Protein AF-A0A929M304-F1 (afdb_monomer_lite)

Radius of gyration: 11.6 Å; chains: 1; bounding box: 31×20×28 Å

Secondary structure 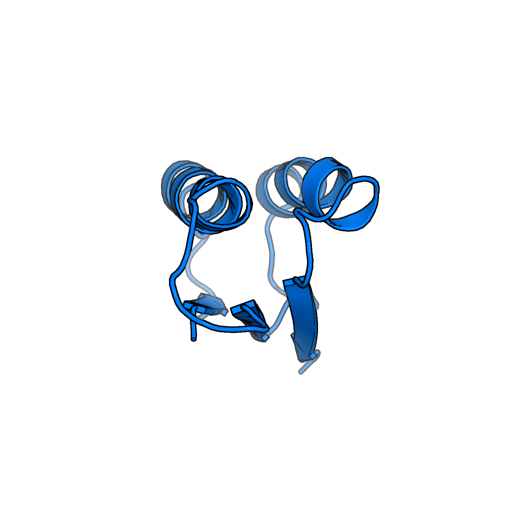(DSSP, 8-state):
-EEEE--SS---HHHHHHHHHGGGS--SSS-EEEEEE-GGG--HHHHHHHHHHHHSPPTTEEEEE---

Structure (mmCIF, N/CA/C/O backbone):
data_AF-A0A929M304-F1
#
_entry.id   AF-A0A929M304-F1
#
loop_
_atom_site.group_PDB
_atom_site.id
_atom_site.type_symbol
_atom_site.label_atom_id
_atom_site.label_alt_id
_atom_site.label_comp_id
_atom_site.label_asym_id
_atom_site.label_entity_id
_atom_site.label_seq_id
_atom_site.pdbx_PDB_ins_code
_atom_site.Cartn_x
_atom_site.Cartn_y
_atom_site.Cartn_z
_atom_site.occupancy
_atom_site.B_iso_or_equiv
_atom_site.auth_seq_id
_atom_site.auth_comp_id
_atom_site.auth_asym_id
_atom_site.auth_atom_id
_atom_site.pdbx_PDB_model_num
ATOM 1 N N . MET A 1 1 ? 7.413 -9.655 -3.589 1.00 82.50 1 MET A N 1
ATOM 2 C CA . MET A 1 1 ? 6.018 -9.217 -3.380 1.00 82.50 1 MET A CA 1
ATOM 3 C C . MET A 1 1 ? 5.849 -8.932 -1.901 1.00 82.50 1 MET A C 1
ATOM 5 O O . MET A 1 1 ? 6.322 -9.734 -1.106 1.00 82.50 1 MET A O 1
ATOM 9 N N . TYR A 1 2 ? 5.246 -7.799 -1.551 1.00 89.81 2 TYR A N 1
ATOM 10 C CA . TYR A 1 2 ? 4.935 -7.424 -0.172 1.00 89.81 2 TYR A CA 1
ATOM 11 C C . TYR A 1 2 ? 3.426 -7.519 0.041 1.00 89.81 2 TYR A C 1
ATOM 13 O O . TYR A 1 2 ? 2.669 -6.986 -0.767 1.00 89.81 2 TYR A O 1
ATOM 21 N N . THR A 1 3 ? 2.998 -8.151 1.133 1.00 89.50 3 THR A N 1
ATOM 22 C CA . THR A 1 3 ? 1.576 -8.307 1.468 1.00 89.50 3 THR A CA 1
ATOM 23 C C . THR A 1 3 ? 1.290 -7.717 2.844 1.00 89.50 3 THR A C 1
ATOM 25 O O . THR A 1 3 ? 2.021 -7.976 3.799 1.00 89.50 3 THR A O 1
ATOM 28 N N . LEU A 1 4 ? 0.219 -6.933 2.948 1.00 87.62 4 LEU A N 1
ATOM 29 C CA . LEU A 1 4 ? -0.284 -6.352 4.185 1.00 87.62 4 LEU A CA 1
ATOM 30 C C . LEU A 1 4 ? -1.708 -6.867 4.435 1.00 87.62 4 LEU A C 1
ATOM 32 O O . LEU A 1 4 ? -2.672 -6.334 3.899 1.00 87.62 4 LEU A O 1
ATOM 36 N N . GLU A 1 5 ? -1.833 -7.898 5.270 1.00 82.75 5 GLU A N 1
ATOM 37 C CA . GLU A 1 5 ? -3.119 -8.535 5.602 1.00 82.75 5 GLU A CA 1
ATOM 38 C C . GLU A 1 5 ? -3.798 -7.927 6.822 1.00 82.75 5 GLU A C 1
ATOM 40 O O . GLU A 1 5 ? -3.224 -7.962 7.903 1.00 82.75 5 GLU A O 1
ATOM 45 N N . ASN A 1 6 ? -4.997 -7.367 6.691 1.00 75.56 6 ASN A N 1
ATOM 46 C CA . ASN A 1 6 ? -5.739 -6.880 7.849 1.00 75.56 6 ASN A CA 1
ATOM 47 C C . ASN A 1 6 ? -6.776 -7.918 8.313 1.00 75.56 6 ASN A C 1
ATOM 49 O O . ASN A 1 6 ? -7.839 -8.059 7.704 1.00 75.5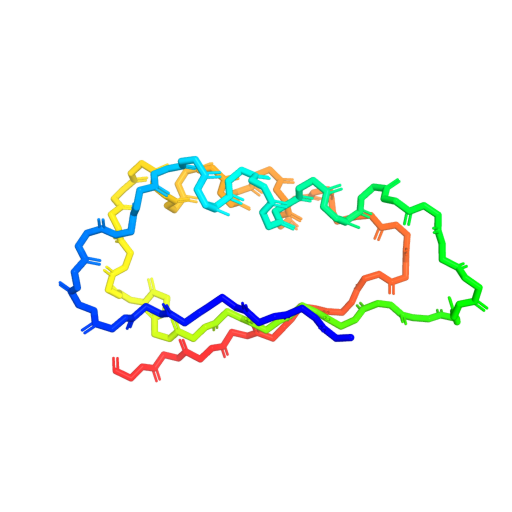6 6 ASN A O 1
ATOM 53 N N . SER A 1 7 ? -6.441 -8.661 9.372 1.00 68.12 7 SER A N 1
ATOM 54 C CA . SER A 1 7 ? -7.244 -9.752 9.948 1.00 68.12 7 SER A CA 1
ATOM 55 C C . SER A 1 7 ? -8.306 -9.293 10.960 1.00 68.12 7 SER A C 1
ATOM 57 O O . SER A 1 7 ? -8.992 -10.133 11.535 1.00 68.12 7 SER A O 1
ATOM 59 N N . GLY A 1 8 ? -8.475 -7.982 11.176 1.00 60.53 8 GLY A N 1
ATOM 60 C CA . GLY A 1 8 ? -9.475 -7.424 12.099 1.00 60.53 8 GLY A CA 1
ATOM 61 C C . GLY A 1 8 ? -8.942 -7.095 13.497 1.00 60.53 8 GLY A C 1
ATOM 62 O O . GLY A 1 8 ? -9.614 -6.400 14.255 1.00 60.53 8 GLY A O 1
ATOM 63 N N . GLU A 1 9 ? -7.714 -7.500 13.827 1.00 57.81 9 GLU A N 1
ATOM 64 C CA . GLU A 1 9 ? -6.974 -6.887 14.930 1.00 57.81 9 GLU A CA 1
ATOM 65 C C . GLU A 1 9 ? -6.398 -5.556 14.448 1.00 57.81 9 GLU A C 1
ATOM 67 O O . GLU A 1 9 ? -5.783 -5.500 13.383 1.00 57.81 9 GLU A O 1
ATOM 72 N N . ASN A 1 10 ? -6.613 -4.477 15.213 1.00 60.09 10 ASN A N 1
ATOM 73 C CA . ASN A 1 10 ? -6.084 -3.143 14.920 1.00 60.09 10 ASN A CA 1
ATOM 74 C C . ASN A 1 10 ? -4.592 -3.228 14.579 1.00 60.09 10 ASN A C 1
ATOM 76 O O . ASN A 1 10 ? -3.745 -3.285 15.476 1.00 60.09 10 ASN A O 1
ATOM 80 N N . LYS A 1 11 ? -4.268 -3.231 13.282 1.00 65.44 11 LYS A N 1
ATOM 81 C CA . LYS A 1 11 ? -2.884 -3.327 12.838 1.00 65.44 11 LYS A CA 1
ATOM 82 C C . LYS A 1 11 ? -2.077 -2.200 13.447 1.00 65.44 11 LYS A C 1
ATOM 84 O O . LYS A 1 11 ? -2.426 -1.022 13.317 1.00 65.44 11 LYS A O 1
ATOM 89 N N . LYS A 1 12 ? -0.983 -2.566 14.115 1.00 67.38 12 LYS A N 1
ATOM 90 C CA . LYS A 1 12 ? -0.086 -1.587 14.721 1.00 67.38 12 LYS A CA 1
ATOM 91 C C . LYS A 1 12 ? 0.453 -0.696 13.611 1.00 67.38 12 LYS A C 1
ATOM 93 O O . LYS A 1 12 ? 0.979 -1.178 12.612 1.00 67.38 12 LYS A O 1
ATOM 98 N N . ILE A 1 13 ? 0.361 0.616 13.805 1.00 78.00 13 ILE A N 1
ATOM 99 C CA . ILE A 1 13 ? 0.852 1.616 12.847 1.00 78.00 13 ILE A CA 1
ATOM 100 C C . ILE A 1 13 ? 2.319 1.385 12.443 1.00 78.00 13 ILE A C 1
ATOM 102 O O . ILE A 1 13 ? 2.714 1.701 11.324 1.00 78.00 13 ILE A O 1
ATOM 106 N N . SER A 1 14 ? 3.119 0.780 13.326 1.00 80.38 14 SER A N 1
ATOM 107 C CA . SER A 1 14 ? 4.496 0.365 13.049 1.00 80.38 14 SER A CA 1
ATOM 108 C C . SER A 1 14 ? 4.604 -0.634 11.895 1.00 80.38 14 SER A C 1
ATOM 110 O O . SER A 1 14 ? 5.526 -0.535 11.096 1.00 80.38 14 SER A O 1
ATOM 112 N N . GLU A 1 15 ? 3.660 -1.567 11.757 1.00 83.25 15 GLU A N 1
ATOM 113 C CA . GLU A 1 15 ? 3.661 -2.542 10.659 1.00 83.25 15 GLU A CA 1
ATOM 114 C C . GLU A 1 15 ? 3.358 -1.881 9.318 1.00 83.25 15 GLU A C 1
ATOM 116 O O . GLU A 1 15 ? 3.992 -2.198 8.315 1.00 83.25 15 GLU A O 1
ATOM 121 N N . VAL A 1 16 ? 2.429 -0.922 9.307 1.00 86.25 16 VAL A N 1
ATOM 122 C CA . VAL A 1 16 ? 2.095 -0.142 8.108 1.00 86.25 16 VAL A CA 1
ATOM 123 C C . VAL A 1 16 ? 3.294 0.695 7.670 1.00 86.25 16 VAL A C 1
ATOM 125 O O . VAL A 1 16 ? 3.640 0.696 6.492 1.00 86.25 16 VAL A O 1
ATOM 128 N N . LYS A 1 17 ? 3.982 1.347 8.615 1.00 86.31 17 LYS A N 1
ATOM 129 C CA . LYS A 1 17 ? 5.207 2.107 8.326 1.00 86.31 17 LYS A CA 1
ATOM 130 C C . LYS A 1 17 ? 6.304 1.211 7.752 1.00 86.31 17 LYS A C 1
ATOM 132 O O . LYS A 1 17 ? 6.805 1.499 6.670 1.00 86.31 17 LYS A O 1
ATOM 137 N N . ASN A 1 18 ? 6.590 0.082 8.400 1.00 88.12 18 ASN A N 1
ATOM 138 C CA . ASN A 1 18 ? 7.584 -0.882 7.919 1.00 88.12 18 ASN A CA 1
ATOM 139 C C . ASN A 1 18 ? 7.236 -1.434 6.527 1.00 88.12 18 ASN A C 1
ATOM 141 O O . ASN A 1 18 ? 8.125 -1.699 5.718 1.00 88.12 18 ASN A O 1
ATOM 145 N N . PHE A 1 19 ? 5.945 -1.627 6.238 1.00 90.75 19 PHE A N 1
ATOM 146 C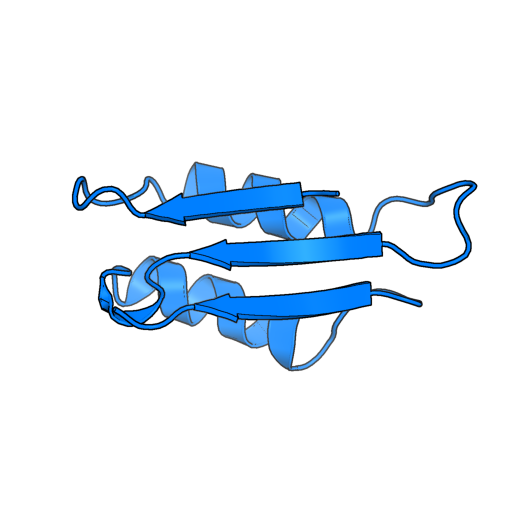 CA . PHE A 1 19 ? 5.473 -2.062 4.928 1.00 90.75 19 PHE A CA 1
ATOM 147 C C . PHE A 1 19 ? 5.749 -1.007 3.854 1.00 90.75 19 PHE A C 1
ATOM 149 O O . PHE A 1 19 ? 6.375 -1.330 2.843 1.00 90.75 19 PHE A O 1
ATOM 156 N N . VAL A 1 20 ? 5.341 0.241 4.104 1.00 88.75 20 VAL A N 1
ATOM 157 C CA . VAL A 1 20 ? 5.528 1.378 3.190 1.00 88.75 20 VAL A CA 1
ATOM 158 C C . VAL A 1 20 ? 7.007 1.679 2.958 1.00 88.75 20 VAL A C 1
ATOM 160 O O . VAL A 1 20 ? 7.394 1.986 1.837 1.00 88.75 20 VAL A O 1
ATOM 163 N N . GLU A 1 21 ? 7.872 1.523 3.960 1.00 88.75 21 GLU A N 1
ATOM 164 C CA . GLU A 1 21 ? 9.319 1.736 3.801 1.00 88.75 21 GLU A CA 1
ATOM 165 C C . GLU A 1 21 ? 9.953 0.840 2.728 1.00 88.75 21 GLU A C 1
ATOM 167 O O . GLU A 1 21 ? 10.948 1.221 2.107 1.00 88.75 21 GLU A O 1
ATOM 172 N N . ASN A 1 22 ? 9.373 -0.332 2.451 1.00 87.25 22 ASN A N 1
ATOM 173 C CA . ASN A 1 22 ? 9.873 -1.199 1.385 1.00 87.25 22 ASN A CA 1
ATOM 174 C C . ASN A 1 22 ? 9.701 -0.594 -0.014 1.00 87.25 22 ASN A C 1
ATOM 176 O O . ASN A 1 22 ? 10.431 -0.987 -0.921 1.00 87.25 22 ASN A O 1
ATOM 180 N N . ALA A 1 23 ? 8.790 0.368 -0.183 1.00 86.56 23 ALA A N 1
ATOM 181 C CA . ALA A 1 23 ? 8.549 1.072 -1.442 1.00 86.56 23 ALA A CA 1
ATOM 182 C C . ALA A 1 23 ? 9.752 1.879 -1.930 1.00 86.56 23 ALA A C 1
ATOM 184 O O . ALA A 1 23 ? 9.874 2.131 -3.125 1.00 86.56 23 ALA A O 1
ATOM 185 N N . ASN A 1 24 ? 10.620 2.288 -1.003 1.00 84.06 24 ASN A N 1
ATOM 186 C CA . ASN A 1 24 ? 11.793 3.109 -1.286 1.00 84.06 24 ASN A CA 1
ATOM 187 C C . ASN A 1 24 ? 13.076 2.280 -1.418 1.00 84.06 24 ASN A C 1
ATOM 189 O O . ASN A 1 24 ? 14.136 2.822 -1.731 1.00 84.06 24 ASN A O 1
ATOM 193 N N . LYS A 1 25 ? 13.013 0.970 -1.156 1.00 86.19 25 LYS A N 1
ATOM 194 C CA . LYS A 1 25 ? 14.185 0.098 -1.237 1.00 86.19 25 LYS A CA 1
ATOM 195 C C . LYS A 1 25 ? 14.489 -0.219 -2.693 1.00 86.19 25 LYS A C 1
ATOM 197 O O . LYS A 1 25 ? 13.626 -0.704 -3.418 1.00 86.19 25 LYS A O 1
ATOM 202 N N . SER A 1 26 ? 15.745 -0.012 -3.086 1.00 82.44 26 SER A N 1
ATOM 203 C CA . SER A 1 26 ? 16.235 -0.467 -4.386 1.00 82.44 26 SER A CA 1
ATOM 204 C C . SER A 1 26 ? 16.057 -1.979 -4.514 1.00 82.44 26 SER A C 1
ATOM 206 O O . SER A 1 26 ? 16.327 -2.735 -3.576 1.00 82.44 26 SER A O 1
ATOM 208 N N . THR A 1 27 ? 15.594 -2.421 -5.676 1.00 83.56 27 THR A N 1
ATOM 209 C CA . THR A 1 27 ? 15.339 -3.825 -5.972 1.00 83.56 27 THR A CA 1
ATOM 210 C C . THR A 1 27 ? 15.994 -4.211 -7.300 1.00 83.56 27 THR A C 1
ATOM 212 O O . THR A 1 27 ? 16.049 -3.386 -8.211 1.00 83.56 27 THR A O 1
ATOM 215 N N . PRO A 1 28 ? 16.496 -5.452 -7.454 1.00 86.56 28 PRO A N 1
ATOM 216 C CA . PRO A 1 28 ? 16.967 -5.937 -8.752 1.00 86.56 28 PRO A CA 1
ATOM 217 C C . PRO A 1 28 ? 15.812 -6.234 -9.723 1.00 86.56 28 PRO A C 1
ATOM 219 O O . PRO A 1 28 ? 16.044 -6.487 -10.905 1.00 86.56 28 PRO A O 1
ATOM 222 N N . TYR A 1 29 ? 14.567 -6.251 -9.238 1.00 86.88 29 TYR A N 1
ATOM 223 C CA . TYR A 1 29 ? 13.392 -6.540 -10.049 1.00 86.88 29 TYR A CA 1
ATOM 224 C C . TYR A 1 29 ? 12.890 -5.286 -10.766 1.00 86.88 29 TYR A C 1
ATOM 226 O O . TYR A 1 29 ? 12.913 -4.192 -10.217 1.00 86.88 29 TYR A O 1
ATOM 234 N N . LYS A 1 30 ? 12.355 -5.462 -11.981 1.00 86.69 30 LYS A N 1
ATOM 235 C CA . LYS A 1 30 ? 11.768 -4.365 -12.774 1.00 86.69 30 LYS A CA 1
ATOM 236 C C . LYS A 1 30 ? 10.513 -3.748 -12.154 1.00 86.69 30 LYS A C 1
ATOM 238 O O . LYS A 1 30 ? 10.057 -2.725 -12.643 1.00 86.69 30 LYS A O 1
ATOM 243 N N . VAL A 1 31 ? 9.885 -4.440 -11.204 1.00 90.44 31 VAL A N 1
ATOM 244 C CA . VAL A 1 31 ? 8.613 -4.061 -10.587 1.00 90.44 31 VAL A CA 1
ATOM 245 C C . VAL A 1 31 ? 8.576 -4.595 -9.159 1.00 90.44 31 VAL A C 1
ATOM 247 O O . VAL A 1 31 ? 8.957 -5.745 -8.919 1.00 90.44 31 VAL A O 1
ATOM 250 N N . GLN A 1 32 ? 8.052 -3.803 -8.225 1.00 92.00 32 GLN A N 1
ATOM 251 C CA . GLN A 1 32 ? 7.710 -4.258 -6.878 1.00 92.00 32 GLN A CA 1
ATOM 252 C C . GLN A 1 32 ? 6.194 -4.265 -6.708 1.00 92.00 32 GLN A C 1
ATOM 254 O O . GLN A 1 32 ? 5.516 -3.271 -6.942 1.00 92.00 32 GLN A O 1
ATOM 259 N N . ILE A 1 33 ? 5.655 -5.405 -6.287 1.00 93.50 33 ILE A N 1
ATOM 260 C CA . ILE A 1 33 ? 4.217 -5.565 -6.073 1.00 93.50 33 ILE A CA 1
ATOM 261 C C . ILE A 1 33 ? 3.916 -5.441 -4.582 1.00 93.50 33 ILE A C 1
ATOM 263 O O . ILE A 1 33 ? 4.491 -6.186 -3.778 1.00 93.50 33 ILE A O 1
ATOM 267 N N . PHE A 1 34 ? 2.996 -4.538 -4.252 1.00 94.44 34 PHE A N 1
ATOM 268 C CA . PHE A 1 34 ? 2.429 -4.314 -2.928 1.00 94.44 34 PHE A CA 1
ATOM 269 C C . PHE A 1 34 ? 0.962 -4.721 -2.948 1.00 94.44 34 PHE A C 1
ATOM 271 O O . PHE A 1 34 ? 0.197 -4.227 -3.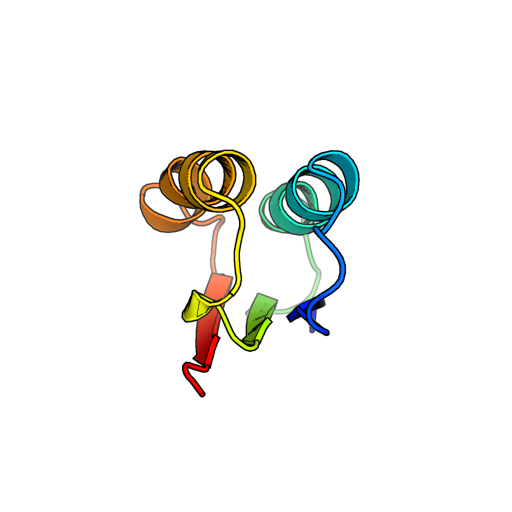769 1.00 94.44 34 PHE A O 1
ATOM 278 N N . PHE A 1 35 ? 0.561 -5.611 -2.048 1.00 94.12 35 PHE A N 1
ATOM 279 C CA . PHE A 1 35 ? -0.822 -6.050 -1.931 1.00 94.12 35 PHE A CA 1
ATOM 280 C C . PHE A 1 35 ? -1.356 -5.760 -0.535 1.00 94.12 35 PHE A C 1
ATOM 282 O O . PHE A 1 35 ? -0.841 -6.281 0.452 1.00 94.12 35 PHE A O 1
ATOM 289 N N . ILE A 1 36 ? -2.384 -4.923 -0.450 1.00 91.62 36 ILE A N 1
ATOM 290 C CA . ILE A 1 36 ? -3.042 -4.550 0.799 1.00 91.62 36 ILE A CA 1
ATOM 291 C C . ILE A 1 36 ? -4.410 -5.219 0.826 1.00 91.62 36 ILE A C 1
ATOM 293 O O . ILE A 1 36 ? -5.250 -4.938 -0.028 1.00 91.62 36 ILE A O 1
ATOM 297 N N . GLN A 1 37 ? -4.631 -6.096 1.802 1.00 90.69 37 GLN A N 1
ATOM 298 C CA . GLN A 1 37 ? -5.886 -6.823 1.928 1.00 90.69 37 GLN A CA 1
ATOM 299 C C . GLN A 1 37 ? -6.817 -6.201 2.968 1.00 90.69 37 GLN A C 1
ATOM 301 O O . GLN A 1 37 ? -6.357 -5.754 4.022 1.00 90.69 37 GLN A O 1
ATOM 306 N N . ASN A 1 38 ? -8.123 -6.248 2.695 1.00 88.06 38 ASN A N 1
ATOM 307 C CA . ASN A 1 38 ? -9.197 -5.757 3.566 1.00 88.06 38 ASN A CA 1
ATOM 308 C C . ASN A 1 38 ? -8.942 -4.310 4.021 1.00 88.06 38 ASN A C 1
ATOM 310 O O . ASN A 1 38 ? -8.945 -3.998 5.217 1.00 88.06 38 ASN A O 1
ATOM 314 N N . ILE A 1 39 ? -8.672 -3.421 3.058 1.00 86.94 39 ILE A N 1
ATOM 315 C CA . ILE A 1 39 ? -8.323 -2.018 3.339 1.00 86.94 39 ILE A CA 1
ATOM 316 C C . ILE A 1 39 ? -9.441 -1.271 4.083 1.00 86.94 39 ILE A C 1
ATOM 318 O O . ILE A 1 39 ? -9.174 -0.357 4.858 1.00 86.94 39 ILE A O 1
ATOM 322 N N . THR A 1 40 ? -10.681 -1.722 3.909 1.00 86.31 40 THR A N 1
ATOM 323 C CA . THR A 1 40 ? -11.889 -1.276 4.616 1.00 86.31 40 THR A CA 1
ATOM 324 C C . THR A 1 40 ? -11.787 -1.408 6.134 1.00 86.31 40 THR A C 1
ATOM 326 O O . THR A 1 40 ? -12.342 -0.583 6.852 1.00 86.31 40 THR A O 1
ATOM 329 N N . ASN A 1 41 ? -11.039 -2.394 6.633 1.00 84.75 41 ASN A N 1
ATOM 330 C CA . ASN A 1 41 ? -10.914 -2.662 8.067 1.00 84.75 41 ASN A CA 1
ATOM 331 C C . ASN A 1 41 ? -9.763 -1.879 8.721 1.00 84.75 41 ASN A C 1
ATOM 333 O O . ASN A 1 41 ? -9.408 -2.146 9.872 1.00 84.75 41 ASN A O 1
ATOM 337 N N . MET A 1 42 ? -9.075 -0.999 7.985 1.00 83.38 42 MET A N 1
ATOM 338 C CA . MET A 1 42 ? -7.928 -0.272 8.528 1.00 83.38 42 MET A CA 1
ATOM 339 C C . MET A 1 42 ? -8.358 0.831 9.487 1.00 83.38 42 MET A C 1
ATOM 341 O O . MET A 1 42 ? -9.353 1.522 9.281 1.00 83.38 42 MET A O 1
ATOM 345 N N . THR A 1 43 ? -7.554 1.039 10.529 1.00 84.69 43 THR A N 1
ATOM 346 C CA . THR A 1 43 ? -7.732 2.195 11.407 1.00 84.69 43 THR A CA 1
ATOM 347 C C . THR A 1 43 ? -7.501 3.483 10.622 1.00 84.69 43 THR A C 1
ATOM 349 O O . THR A 1 43 ? -6.665 3.528 9.719 1.00 84.69 43 THR A O 1
ATOM 352 N N . LEU A 1 44 ? -8.170 4.572 11.010 1.00 85.31 44 LEU A N 1
ATOM 353 C CA . LEU A 1 44 ? -7.976 5.883 10.379 1.00 85.31 44 LEU A CA 1
ATOM 354 C C . LEU A 1 44 ? -6.494 6.304 10.350 1.00 85.31 44 LEU A C 1
ATOM 356 O O . LEU A 1 44 ? -6.014 6.868 9.372 1.00 85.31 44 LEU A O 1
ATOM 360 N N . GLN A 1 45 ? -5.745 5.980 11.407 1.00 83.69 45 GLN A N 1
ATOM 361 C CA . GLN A 1 45 ? -4.312 6.270 11.505 1.00 83.69 45 GLN A CA 1
ATOM 362 C C . GLN A 1 45 ? -3.472 5.458 10.503 1.00 83.69 45 GLN A C 1
ATOM 364 O O . GLN A 1 45 ? -2.529 5.993 9.912 1.00 83.69 45 GLN A O 1
ATOM 369 N N . ALA A 1 46 ? -3.809 4.180 10.296 1.00 83.94 46 ALA A N 1
ATOM 370 C CA . ALA A 1 46 ? -3.182 3.338 9.281 1.00 83.94 46 ALA A CA 1
ATOM 371 C C . ALA A 1 46 ? -3.500 3.850 7.869 1.00 83.94 46 ALA A C 1
ATOM 373 O O . ALA A 1 46 ? -2.581 4.024 7.071 1.00 83.94 46 ALA A O 1
ATOM 374 N N . SER A 1 47 ? -4.765 4.186 7.599 1.00 86.62 47 SER A N 1
ATOM 375 C CA . SER A 1 47 ? -5.201 4.759 6.321 1.00 86.62 47 SER A CA 1
ATOM 376 C C . SER A 1 47 ? -4.466 6.061 6.004 1.00 86.62 47 SER A C 1
ATOM 378 O O . SER A 1 47 ? -3.905 6.194 4.921 1.00 86.62 47 SER A O 1
ATOM 380 N N . ASN A 1 48 ? -4.351 6.976 6.973 1.00 87.06 48 ASN A N 1
ATOM 381 C CA . ASN A 1 48 ? -3.601 8.225 6.804 1.00 87.06 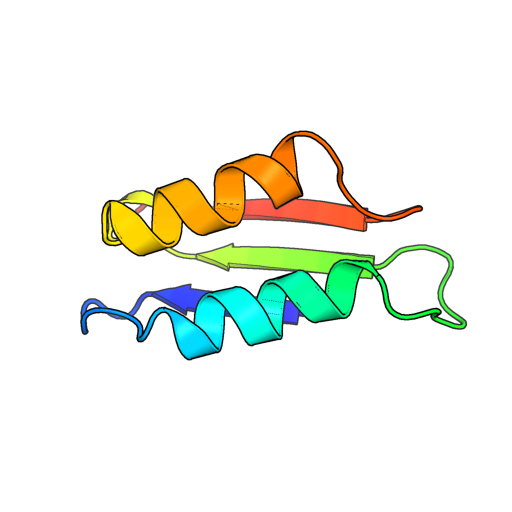48 ASN A CA 1
ATOM 382 C C . ASN A 1 48 ? -2.114 7.989 6.506 1.00 87.06 48 ASN A C 1
ATOM 384 O O . ASN A 1 48 ? -1.513 8.726 5.730 1.00 87.06 48 ASN A O 1
ATOM 388 N N . SER A 1 49 ? -1.516 6.946 7.089 1.00 85.06 49 SER A N 1
ATOM 389 C CA . SER A 1 49 ? -0.115 6.590 6.823 1.00 85.06 49 SER A CA 1
ATOM 390 C C . SER A 1 49 ? 0.099 6.038 5.408 1.00 85.06 49 SER A C 1
ATOM 392 O O . SER A 1 49 ? 1.206 6.127 4.882 1.00 85.06 49 SER A O 1
ATOM 394 N N . LEU A 1 50 ? -0.946 5.484 4.785 1.00 90.00 50 LEU A N 1
ATOM 395 C CA . LEU A 1 50 ? -0.908 4.983 3.411 1.00 90.00 50 LEU A CA 1
ATOM 396 C C . LEU A 1 50 ? -1.167 6.070 2.362 1.00 90.00 50 LEU A C 1
ATOM 398 O O . LEU A 1 50 ? -0.745 5.892 1.225 1.00 90.00 50 LEU A O 1
ATOM 402 N N . LEU A 1 51 ? -1.796 7.198 2.717 1.00 90.62 51 LEU A N 1
ATOM 403 C CA . LEU A 1 51 ? -2.103 8.272 1.759 1.00 90.62 51 LEU A CA 1
ATOM 404 C C . LEU A 1 51 ? -0.852 8.747 1.017 1.00 90.62 51 LEU A C 1
ATOM 406 O O . LEU A 1 51 ? -0.822 8.725 -0.210 1.00 90.62 51 LEU A O 1
ATOM 410 N N . LYS A 1 52 ? 0.224 9.048 1.753 1.00 86.69 52 LYS A N 1
ATOM 411 C CA . LYS A 1 52 ? 1.492 9.474 1.145 1.00 86.69 52 LYS A CA 1
ATOM 412 C C . LYS A 1 52 ? 2.096 8.403 0.230 1.00 86.69 52 LYS A C 1
ATOM 414 O O . LYS A 1 52 ? 2.681 8.723 -0.796 1.00 86.69 52 LYS A O 1
ATOM 419 N N . PHE A 1 53 ? 1.943 7.128 0.586 1.00 90.19 53 PHE A N 1
ATOM 420 C CA . PHE A 1 53 ? 2.411 6.011 -0.239 1.00 90.19 53 PHE A CA 1
ATOM 421 C C . PHE A 1 53 ? 1.628 5.885 -1.556 1.00 90.19 53 PHE A C 1
ATOM 423 O O . PHE A 1 53 ? 2.195 5.462 -2.561 1.00 90.19 53 PHE A O 1
ATOM 430 N N . PHE A 1 54 ? 0.347 6.260 -1.564 1.00 91.12 54 PHE A N 1
ATOM 431 C CA . PHE A 1 54 ? -0.487 6.264 -2.767 1.00 91.12 54 PHE A CA 1
ATOM 432 C C . PHE A 1 54 ? -0.276 7.503 -3.640 1.00 91.12 54 PHE A C 1
ATOM 434 O O . PHE A 1 54 ? -0.333 7.391 -4.861 1.00 91.12 54 PHE A O 1
ATOM 441 N N . GLU A 1 55 ? -0.026 8.662 -3.031 1.00 90.19 55 GLU A N 1
ATOM 442 C CA . GLU A 1 55 ? 0.286 9.908 -3.742 1.00 90.19 55 GLU A CA 1
ATOM 443 C C . GLU A 1 55 ? 1.666 9.849 -4.409 1.00 90.19 55 GLU A C 1
ATOM 445 O O . GLU A 1 55 ? 1.823 10.246 -5.563 1.00 90.19 55 GLU A O 1
ATOM 450 N N . GLU A 1 56 ? 2.658 9.311 -3.697 1.00 88.25 56 GLU A N 1
ATOM 451 C CA . GLU A 1 56 ? 4.052 9.235 -4.133 1.00 88.25 56 GLU A CA 1
ATOM 452 C C . GLU A 1 56 ? 4.572 7.790 -4.042 1.00 88.25 56 GLU A C 1
ATOM 454 O O . GLU A 1 56 ? 5.428 7.473 -3.205 1.00 88.25 56 GLU A O 1
ATOM 459 N N . PRO A 1 57 ? 4.074 6.866 -4.884 1.00 87.19 57 PRO A N 1
ATOM 460 C CA . PRO A 1 57 ? 4.600 5.515 -4.898 1.00 87.19 57 PRO A CA 1
ATOM 461 C C . PRO A 1 57 ? 6.051 5.525 -5.395 1.00 87.19 57 PRO A C 1
ATOM 463 O O . PRO A 1 57 ? 6.404 6.209 -6.358 1.00 87.19 57 PRO A O 1
ATOM 466 N N . GLY A 1 58 ? 6.903 4.717 -4.761 1.00 83.81 58 GLY A N 1
ATOM 467 C CA . GLY A 1 58 ? 8.263 4.473 -5.250 1.00 83.81 58 GLY A CA 1
ATOM 468 C C . GLY A 1 58 ? 8.304 3.954 -6.699 1.00 83.81 58 GLY A C 1
ATOM 469 O O . GLY A 1 58 ? 7.306 3.495 -7.265 1.00 83.81 58 GLY A O 1
ATOM 470 N N . LYS A 1 59 ? 9.481 4.040 -7.331 1.00 84.69 59 LYS A N 1
ATOM 471 C CA . LYS A 1 59 ? 9.645 3.708 -8.755 1.00 84.69 59 LYS A CA 1
ATOM 472 C C . LYS A 1 59 ? 9.261 2.256 -9.031 1.00 84.69 59 LYS A C 1
ATOM 474 O O . LYS A 1 59 ? 9.785 1.350 -8.401 1.00 84.69 59 LYS A O 1
ATOM 479 N N . GLN A 1 60 ? 8.428 2.060 -10.054 1.00 88.31 60 GLN A N 1
ATOM 480 C CA . GLN A 1 60 ? 8.002 0.735 -10.521 1.00 88.31 60 GLN A CA 1
ATOM 481 C C . GLN A 1 60 ? 7.206 -0.064 -9.473 1.00 88.31 60 GLN A C 1
ATOM 483 O O . GLN A 1 60 ? 7.177 -1.295 -9.512 1.00 88.31 60 GLN A O 1
ATOM 488 N N . ASN A 1 61 ? 6.525 0.626 -8.558 1.00 91.00 61 ASN A N 1
ATOM 489 C CA . ASN A 1 61 ? 5.613 -0.006 -7.616 1.00 91.00 61 ASN A CA 1
ATOM 490 C C . ASN A 1 61 ? 4.233 -0.208 -8.248 1.00 91.00 61 ASN A C 1
ATOM 492 O O . ASN A 1 61 ? 3.644 0.723 -8.792 1.00 91.00 61 ASN A O 1
ATOM 496 N N . ILE A 1 62 ? 3.704 -1.425 -8.139 1.00 92.56 62 ILE A N 1
ATOM 497 C CA . ILE A 1 62 ? 2.312 -1.750 -8.460 1.00 92.56 62 ILE A CA 1
ATOM 498 C C . ILE A 1 62 ? 1.598 -2.063 -7.153 1.00 92.56 62 ILE A C 1
ATOM 500 O O . ILE A 1 62 ? 2.040 -2.923 -6.389 1.00 92.56 62 ILE A O 1
ATOM 504 N N . ILE A 1 63 ? 0.491 -1.367 -6.909 1.00 94.06 63 ILE A N 1
ATOM 505 C CA . ILE A 1 63 ? -0.278 -1.468 -5.673 1.00 94.06 63 ILE A CA 1
ATOM 506 C C . ILE A 1 63 ? -1.626 -2.116 -5.985 1.00 94.06 63 ILE A C 1
ATOM 508 O O . ILE A 1 63 ? -2.399 -1.607 -6.791 1.00 94.06 63 ILE A O 1
ATOM 512 N N . PHE A 1 64 ? -1.906 -3.233 -5.322 1.00 94.69 64 PHE A N 1
ATOM 513 C CA . PHE A 1 64 ? -3.198 -3.905 -5.333 1.00 94.69 64 PHE A CA 1
ATOM 514 C C . PHE A 1 64 ? -3.895 -3.701 -3.997 1.00 94.69 64 PHE A C 1
ATOM 516 O O . PHE A 1 64 ? -3.275 -3.822 -2.937 1.00 94.69 64 PHE A O 1
ATOM 523 N N . LEU A 1 65 ? -5.197 -3.448 -4.057 1.00 92.94 65 LEU A N 1
ATOM 524 C CA . LEU A 1 65 ? -6.058 -3.295 -2.894 1.00 92.94 65 LEU A CA 1
ATOM 525 C C . LEU A 1 65 ? -7.162 -4.348 -2.972 1.00 92.94 65 LEU A C 1
ATOM 527 O O . LEU A 1 65 ? -7.769 -4.516 -4.030 1.00 92.94 65 LEU A O 1
ATOM 531 N N . SER A 1 66 ? -7.443 -5.035 -1.867 1.00 92.31 66 SER A N 1
ATOM 532 C CA . SER A 1 66 ? -8.689 -5.785 -1.716 1.00 92.31 66 SER A CA 1
ATOM 533 C C . SER A 1 66 ? -9.611 -5.093 -0.717 1.00 92.31 66 SER A C 1
ATOM 535 O O . SER A 1 66 ? -9.183 -4.597 0.329 1.00 92.31 66 SER A O 1
ATOM 537 N N . ALA A 1 67 ? -10.894 -5.071 -1.061 1.00 84.31 67 ALA A N 1
ATOM 538 C CA . ALA A 1 67 ? -11.982 -4.668 -0.189 1.00 84.31 67 ALA A CA 1
ATOM 539 C C . ALA A 1 67 ? -12.891 -5.886 -0.014 1.00 84.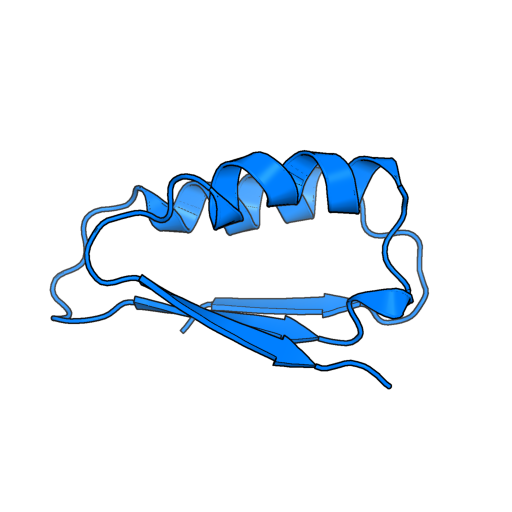31 67 ALA A C 1
ATOM 541 O O . ALA A 1 67 ? -13.324 -6.478 -1.006 1.00 84.31 67 ALA A O 1
ATOM 542 N N . LYS A 1 68 ? -13.124 -6.290 1.232 1.00 69.06 68 LYS A N 1
ATOM 543 C CA . LYS A 1 68 ? -14.071 -7.339 1.599 1.00 69.06 68 LYS A CA 1
ATOM 544 C C . LYS A 1 68 ? -14.691 -6.995 2.943 1.00 69.06 68 LYS A C 1
ATOM 546 O O . LYS A 1 68 ? -13.976 -6.365 3.759 1.00 69.06 68 LYS A O 1
#

Sequence (68 aa):
MYTLENSGENKKISEVKNFVENANKSTPYKVQIFFIQNITNMTLQASNSLLKFFEEPGKQNIIFLSAK

pLDDT: mean 85.04, std 8.14, range [57.81, 94.69]

Foldseek 3Di:
DAEADDPLPAPDLVVLVVRLVVQADDDPDQADEYEYEQVVSYDPSSVVSCPCCVVDGHHRYDYHYYHD